Protein AF-A0A5D3J637-F1 (afdb_monomer_lite)

pLDDT: mean 92.64, std 8.77, range [47.84, 98.5]

Secondary structure (DSSP, 8-state):
----EEEEEEES-SSEEP-----SSSSPPPP-SEEEEEES--SSPPTT--EEEEEE----SS--HHHH--

Radius of gyration: 15.49 Å; chains: 1; bounding box: 29×36×41 Å

Organism: Klebsiella pneumoniae (NCBI:txid573)

Sequence (70 aa):
MNTRLFTFAGGETGVWRVVRMDAVAGAPLPGIPRLDVAAGSVSPQPLGTKWLLRGITSNERYVVREEKDR

Foldseek 3Di:
DPQQKKKKWFFADAPDADPDFDDPDDDGQPDGGYIHMDRDDDPPRDPGGRDMDMDGDDDDDDDDPVNVVD

Structure (mmCIF, N/CA/C/O backbone):
data_AF-A0A5D3J637-F1
#
_entry.id   AF-A0A5D3J637-F1
#
loop_
_atom_site.group_PDB
_atom_site.id
_atom_site.type_symbol
_atom_site.label_atom_id
_atom_site.label_alt_id
_atom_site.label_comp_id
_atom_site.label_asym_id
_atom_site.label_entity_id
_atom_site.label_seq_id
_atom_site.pdbx_PDB_ins_code
_atom_site.Cartn_x
_atom_site.Cartn_y
_atom_site.Cartn_z
_atom_site.occupancy
_atom_site.B_iso_or_equiv
_atom_site.auth_seq_id
_atom_site.auth_comp_id
_atom_site.auth_asym_id
_atom_site.auth_atom_id
_atom_site.pdbx_PDB_model_num
ATOM 1 N N . MET A 1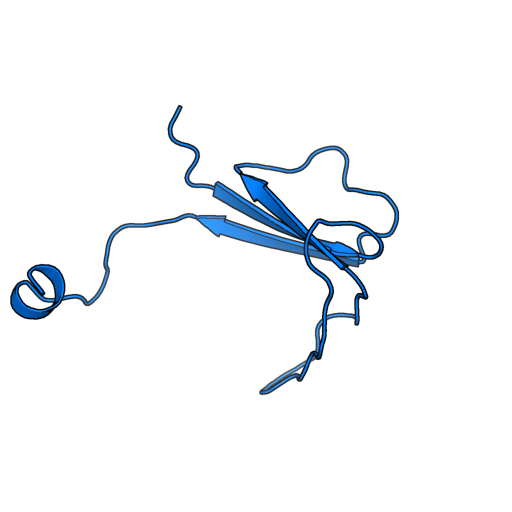 1 ? 9.530 22.909 -2.796 1.00 47.84 1 MET A N 1
ATOM 2 C CA .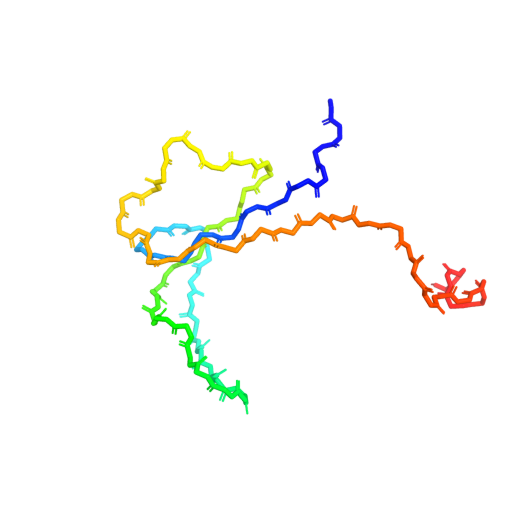 MET A 1 1 ? 10.334 21.721 -2.426 1.00 47.84 1 MET A CA 1
ATOM 3 C C . MET A 1 1 ? 9.675 20.503 -3.045 1.00 47.84 1 MET A C 1
ATOM 5 O O . MET A 1 1 ? 8.490 20.312 -2.822 1.00 47.84 1 MET A O 1
ATOM 9 N N . ASN A 1 2 ? 10.385 19.741 -3.881 1.00 61.84 2 ASN A N 1
ATOM 10 C CA . ASN A 1 2 ? 9.818 18.540 -4.496 1.00 61.84 2 ASN A CA 1
ATOM 11 C C . ASN A 1 2 ? 9.937 17.383 -3.493 1.00 61.84 2 ASN A C 1
ATOM 13 O O . ASN A 1 2 ? 11.013 16.807 -3.321 1.00 61.84 2 ASN A O 1
ATOM 17 N N . THR A 1 3 ? 8.864 17.135 -2.746 1.00 81.44 3 THR A N 1
ATOM 18 C CA . THR A 1 3 ? 8.830 16.097 -1.716 1.00 81.44 3 THR A CA 1
ATOM 19 C C . THR A 1 3 ? 8.807 14.726 -2.383 1.00 81.44 3 THR A C 1
ATOM 21 O O . THR A 1 3 ? 7.827 14.352 -3.014 1.00 81.44 3 THR A O 1
ATOM 24 N N . ARG A 1 4 ? 9.909 13.981 -2.248 1.00 92.06 4 ARG A N 1
ATOM 25 C CA . ARG A 1 4 ? 10.044 12.612 -2.780 1.00 92.06 4 ARG A CA 1
ATOM 26 C C . ARG A 1 4 ? 9.726 11.530 -1.756 1.00 92.06 4 ARG A C 1
ATOM 28 O O . ARG A 1 4 ? 9.559 10.382 -2.143 1.00 92.06 4 ARG A O 1
ATOM 35 N N . LEU A 1 5 ? 9.702 11.884 -0.469 1.00 94.62 5 LEU A N 1
ATOM 36 C CA . LEU A 1 5 ? 9.294 10.995 0.614 1.00 94.62 5 LEU A CA 1
ATOM 37 C C . LEU A 1 5 ? 7.771 10.918 0.639 1.00 94.62 5 LEU A C 1
ATOM 39 O O . LEU A 1 5 ? 7.115 11.951 0.619 1.00 94.62 5 LEU A O 1
ATOM 43 N N . PHE A 1 6 ? 7.222 9.720 0.754 1.00 95.56 6 PHE A N 1
ATOM 44 C CA . PHE A 1 6 ? 5.798 9.490 0.952 1.00 95.56 6 PHE A CA 1
ATOM 45 C C . PHE A 1 6 ? 5.587 8.580 2.153 1.00 95.56 6 PHE A C 1
ATOM 47 O O . PHE A 1 6 ? 6.365 7.648 2.381 1.00 95.56 6 PHE A O 1
ATOM 54 N N . THR A 1 7 ? 4.525 8.858 2.902 1.00 95.31 7 THR A N 1
ATOM 55 C CA . THR A 1 7 ? 4.069 8.033 4.018 1.00 95.31 7 THR A CA 1
ATOM 56 C C . THR A 1 7 ? 2.679 7.493 3.711 1.00 95.31 7 THR A C 1
ATOM 58 O O . THR A 1 7 ? 1.778 8.242 3.338 1.00 95.31 7 THR A O 1
ATOM 61 N N . PHE A 1 8 ? 2.518 6.190 3.907 1.00 95.88 8 PHE A N 1
ATOM 62 C CA . PHE A 1 8 ? 1.269 5.452 3.793 1.00 95.88 8 PHE A CA 1
ATOM 63 C C . PHE A 1 8 ? 0.848 5.036 5.200 1.00 95.88 8 PHE A C 1
ATOM 65 O O . PHE A 1 8 ? 1.553 4.258 5.850 1.00 95.88 8 PHE A O 1
ATOM 72 N N . ALA A 1 9 ? -0.266 5.582 5.682 1.00 95.94 9 ALA A N 1
ATOM 73 C CA . ALA A 1 9 ? -0.763 5.351 7.031 1.00 95.94 9 ALA A CA 1
ATOM 74 C C . ALA A 1 9 ? -2.021 4.492 6.993 1.00 95.94 9 ALA A C 1
ATOM 76 O O . ALA A 1 9 ? -3.073 4.935 6.531 1.00 95.94 9 ALA A O 1
ATOM 77 N N . GLY A 1 10 ? -1.903 3.253 7.466 1.00 96.88 10 GLY A N 1
ATOM 78 C CA . GLY A 1 10 ? -3.044 2.360 7.560 1.00 96.88 10 GLY A CA 1
ATOM 79 C C . GLY A 1 10 ? -3.740 2.495 8.905 1.00 96.88 10 GLY A C 1
ATOM 80 O O . GLY A 1 10 ? -3.107 2.309 9.947 1.00 96.88 10 GLY A O 1
ATOM 81 N N . GLY A 1 11 ? -5.042 2.769 8.901 1.00 96.25 11 GLY A N 1
ATOM 82 C CA . GLY A 1 11 ? -5.809 2.961 10.127 1.00 96.25 11 GLY A CA 1
ATOM 83 C C . GLY A 1 11 ? -7.303 3.134 9.891 1.00 96.25 11 GLY A C 1
ATOM 84 O O . GLY A 1 11 ? -7.881 2.571 8.962 1.00 96.25 11 GLY A O 1
ATOM 85 N N . GLU A 1 12 ? -7.926 3.919 10.764 1.00 96.12 12 GLU A N 1
ATOM 86 C CA . GLU A 1 12 ? -9.370 4.186 10.753 1.00 96.12 12 GLU A CA 1
ATOM 87 C C . GLU A 1 12 ? -9.758 5.383 9.864 1.00 96.12 12 GLU A C 1
ATOM 89 O O . GLU A 1 12 ? -10.932 5.589 9.559 1.00 96.12 12 GLU A O 1
ATOM 94 N N . THR A 1 13 ? -8.778 6.171 9.412 1.00 92.75 13 THR A N 1
ATOM 95 C CA . THR A 1 13 ? -8.970 7.383 8.602 1.00 92.75 13 THR A CA 1
ATOM 96 C C . THR A 1 13 ? -8.104 7.364 7.340 1.00 92.75 13 THR A C 1
ATOM 98 O O . THR A 1 13 ? -7.213 6.531 7.187 1.00 92.75 13 THR A O 1
ATOM 101 N N . GLY A 1 14 ? -8.411 8.254 6.396 1.00 92.81 14 GLY A N 1
ATOM 102 C CA . GLY A 1 14 ? -7.701 8.373 5.122 1.00 92.81 14 GLY A CA 1
ATOM 103 C C . GLY A 1 14 ? -8.648 8.432 3.935 1.00 92.81 14 GLY A C 1
ATOM 104 O O . GLY A 1 14 ? -9.828 8.080 4.045 1.00 92.81 14 GLY A O 1
ATOM 105 N N . VAL A 1 15 ? -8.151 8.910 2.798 1.00 94.75 15 VAL A N 1
ATOM 106 C CA . VAL A 1 15 ? -8.972 9.132 1.596 1.00 94.75 15 VAL A CA 1
ATOM 107 C C . VAL A 1 15 ? -9.349 7.830 0.879 1.00 94.75 15 VAL A C 1
ATOM 109 O O . VAL A 1 15 ? -10.390 7.774 0.224 1.00 94.75 15 VAL A O 1
ATOM 112 N N . TRP A 1 16 ? -8.584 6.753 1.074 1.00 97.56 16 TRP A N 1
ATOM 113 C CA . TRP A 1 16 ? -8.822 5.461 0.428 1.00 97.56 16 TRP A CA 1
ATOM 114 C C . TRP A 1 16 ? -9.569 4.493 1.348 1.00 97.56 16 TRP A 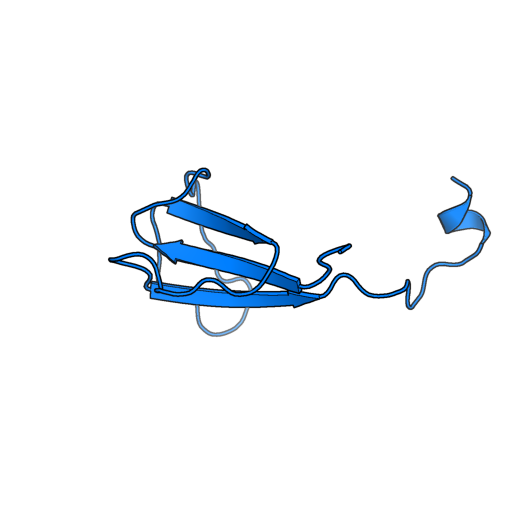C 1
ATOM 116 O O . TRP A 1 16 ? -9.205 4.313 2.511 1.00 97.56 16 TRP A O 1
ATOM 126 N N . ARG A 1 17 ? -10.600 3.822 0.819 1.00 98.19 17 ARG A N 1
ATOM 127 C CA . ARG A 1 17 ? -11.221 2.654 1.464 1.00 98.19 17 ARG A CA 1
ATOM 128 C C . ARG A 1 17 ? -10.455 1.398 1.067 1.00 98.19 17 ARG A C 1
ATOM 130 O O . ARG A 1 17 ? -10.273 1.153 -0.123 1.00 98.19 17 ARG A O 1
ATOM 137 N N . VAL A 1 18 ? -10.090 0.570 2.040 1.00 97.94 18 VAL A N 1
ATOM 138 C CA . VAL A 1 18 ? -9.543 -0.758 1.752 1.00 97.94 18 VAL A CA 1
ATOM 139 C C . VAL A 1 18 ? -10.672 -1.704 1.366 1.00 97.94 18 VAL A C 1
ATOM 141 O O . VAL A 1 18 ? -11.624 -1.885 2.120 1.00 97.94 18 VAL A O 1
ATOM 144 N N . VAL A 1 19 ? -10.566 -2.297 0.177 1.00 98.50 19 VAL A N 1
ATOM 145 C CA . VAL A 1 19 ? -11.531 -3.292 -0.319 1.00 98.50 19 VAL A CA 1
ATOM 146 C C . VAL A 1 19 ? -11.131 -4.704 0.109 1.00 98.50 19 VAL A C 1
ATOM 148 O O . VAL A 1 19 ? -11.988 -5.500 0.479 1.00 98.50 19 VAL A O 1
ATOM 151 N N . ARG A 1 20 ? -9.831 -5.016 0.072 1.00 97.94 20 ARG A N 1
ATOM 152 C CA . ARG A 1 20 ? -9.275 -6.324 0.432 1.00 97.94 20 ARG A CA 1
ATOM 153 C C . ARG A 1 20 ? -7.793 -6.189 0.792 1.00 97.94 20 ARG A C 1
ATOM 155 O O . ARG A 1 20 ? -7.113 -5.319 0.251 1.00 97.94 20 ARG A O 1
ATOM 162 N N . MET A 1 21 ? -7.307 -7.044 1.691 1.00 98.00 21 MET A N 1
ATOM 163 C CA . MET A 1 21 ? -5.884 -7.209 2.009 1.00 98.00 21 MET A CA 1
ATOM 164 C C . MET A 1 21 ? -5.566 -8.700 2.075 1.00 98.00 21 MET A C 1
ATOM 166 O O . MET A 1 21 ? -6.160 -9.410 2.883 1.00 98.00 21 MET A O 1
ATOM 170 N N . ASP A 1 22 ? -4.618 -9.155 1.259 1.00 97.81 22 ASP A N 1
ATOM 171 C CA . ASP A 1 22 ? -4.132 -10.534 1.257 1.00 97.81 22 ASP A CA 1
ATOM 172 C C . ASP A 1 22 ? -2.620 -10.541 1.489 1.00 97.81 22 ASP A C 1
ATOM 174 O O . ASP A 1 22 ?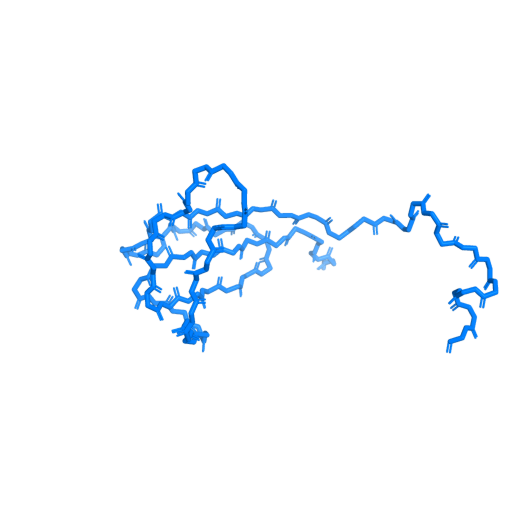 -1.874 -9.829 0.812 1.00 97.81 22 ASP A O 1
ATOM 178 N N . ALA A 1 23 ? -2.151 -11.356 2.433 1.00 97.75 23 ALA A N 1
ATOM 179 C CA . ALA A 1 23 ? -0.725 -11.617 2.577 1.00 97.75 23 ALA A CA 1
ATOM 180 C C . ALA A 1 23 ? -0.309 -12.696 1.575 1.00 97.75 23 ALA A C 1
ATOM 182 O O . ALA A 1 23 ? -0.730 -13.844 1.684 1.00 97.75 23 ALA A O 1
ATOM 183 N N . VAL A 1 24 ? 0.516 -12.317 0.596 1.00 97.50 24 VAL A N 1
ATOM 184 C CA . VAL A 1 24 ? 1.019 -13.243 -0.433 1.00 97.50 24 VAL A CA 1
ATOM 185 C C . VAL A 1 24 ? 2.129 -14.136 0.123 1.00 97.50 24 VAL A C 1
ATOM 187 O O . VAL A 1 24 ? 2.184 -15.323 -0.180 1.00 97.50 24 VAL A O 1
ATOM 190 N N . ALA A 1 25 ? 3.009 -13.573 0.951 1.00 97.75 25 ALA A N 1
ATOM 191 C CA . ALA A 1 25 ? 4.090 -14.296 1.605 1.00 97.75 25 ALA A CA 1
ATOM 192 C C . ALA A 1 25 ? 4.448 -13.628 2.938 1.00 97.75 25 ALA A C 1
ATOM 194 O O . ALA A 1 25 ? 4.426 -12.402 3.052 1.00 97.75 25 ALA A O 1
ATOM 195 N N . GLY A 1 26 ? 4.822 -14.438 3.930 1.00 97.56 26 GLY A N 1
ATOM 196 C CA . GLY A 1 26 ? 5.205 -13.956 5.256 1.00 97.56 26 GLY A CA 1
ATOM 197 C C . GLY A 1 26 ? 4.025 -13.489 6.113 1.00 97.56 26 GLY A C 1
ATOM 198 O O . GLY A 1 26 ? 2.870 -13.840 5.870 1.00 97.56 26 GLY A O 1
ATOM 199 N N . ALA A 1 27 ? 4.336 -12.727 7.163 1.00 97.44 27 ALA A N 1
ATOM 200 C CA . ALA A 1 27 ? 3.338 -12.239 8.108 1.00 97.44 27 ALA A CA 1
ATOM 201 C C . ALA A 1 27 ? 2.492 -11.097 7.504 1.00 97.44 27 ALA A C 1
ATOM 203 O O . ALA A 1 27 ? 3.050 -10.198 6.868 1.00 97.44 27 ALA A O 1
ATOM 204 N N . PRO A 1 28 ? 1.163 -11.086 7.721 1.00 97.31 28 PRO A N 1
ATOM 205 C CA . PRO A 1 28 ? 0.300 -10.010 7.252 1.00 97.31 28 PRO A CA 1
ATOM 206 C C . PRO A 1 28 ? 0.542 -8.708 8.024 1.00 97.31 28 PRO A C 1
ATOM 208 O O . PRO A 1 28 ? 0.871 -8.718 9.212 1.00 97.31 28 PRO A O 1
ATOM 211 N N . LEU A 1 29 ? 0.269 -7.573 7.375 1.00 97.88 29 LEU A N 1
ATOM 212 C CA . LEU A 1 29 ? 0.049 -6.316 8.091 1.00 97.88 29 LEU A CA 1
ATOM 213 C C . LEU A 1 29 ? -1.307 -6.362 8.817 1.00 97.88 29 LEU A C 1
ATOM 215 O O . LEU A 1 29 ? -2.260 -6.928 8.274 1.00 97.88 29 LEU A O 1
ATOM 219 N N . PRO A 1 30 ? -1.440 -5.732 10.000 1.00 97.56 30 PRO A N 1
ATOM 220 C CA . PRO A 1 30 ? -2.733 -5.582 10.656 1.00 97.56 30 PRO A CA 1
ATOM 221 C C . PRO A 1 30 ? -3.784 -4.982 9.711 1.00 97.56 30 PRO A C 1
ATOM 223 O O . PRO A 1 30 ? -3.535 -3.959 9.066 1.00 97.56 30 PRO A O 1
ATOM 226 N N . GLY A 1 31 ? -4.961 -5.610 9.652 1.00 97.56 31 GLY A N 1
ATOM 227 C CA . GLY A 1 31 ? -6.065 -5.167 8.801 1.00 97.56 31 GLY A CA 1
ATOM 228 C C . GLY A 1 31 ? -6.577 -3.777 9.185 1.00 97.56 31 GLY A C 1
ATOM 229 O O . GLY A 1 31 ? -6.710 -3.456 10.372 1.00 97.56 31 GLY A O 1
ATOM 230 N N . ILE A 1 32 ? -6.871 -2.961 8.173 1.00 97.69 32 ILE A N 1
ATOM 231 C CA . ILE A 1 32 ? -7.272 -1.553 8.295 1.00 97.69 32 ILE A CA 1
ATOM 232 C C . ILE A 1 32 ? -8.454 -1.248 7.363 1.00 97.69 32 ILE A C 1
ATOM 234 O O . ILE A 1 32 ? -8.473 -1.740 6.235 1.00 97.69 32 ILE A O 1
ATOM 238 N N . PRO A 1 33 ? -9.440 -0.441 7.785 1.00 97.56 33 PRO A N 1
ATOM 239 C CA . PRO A 1 33 ? -10.545 -0.048 6.908 1.00 97.56 33 PRO A CA 1
ATOM 240 C C . PRO A 1 33 ? -10.205 1.125 5.974 1.00 97.56 33 PRO A C 1
ATOM 242 O O . PRO A 1 33 ? -10.851 1.282 4.928 1.00 97.56 33 PRO A O 1
ATOM 245 N N . ARG A 1 34 ? -9.222 1.966 6.328 1.00 97.38 34 ARG A N 1
ATOM 246 C CA . ARG A 1 34 ? -8.854 3.176 5.580 1.00 97.38 34 ARG A CA 1
ATOM 247 C C . ARG A 1 34 ? -7.339 3.336 5.458 1.00 97.38 34 ARG A C 1
ATOM 249 O O . ARG A 1 34 ? -6.584 2.975 6.357 1.00 97.38 34 ARG A O 1
ATOM 256 N N . LEU A 1 35 ? -6.914 3.890 4.328 1.00 96.56 35 LEU A N 1
ATOM 257 C CA . LEU A 1 35 ? -5.522 4.213 4.041 1.00 96.56 35 LEU A CA 1
ATOM 258 C C . LEU A 1 35 ? -5.406 5.704 3.724 1.00 96.56 35 LEU A C 1
ATOM 260 O O . LEU A 1 35 ? -6.114 6.220 2.852 1.00 96.56 35 LEU A O 1
ATOM 264 N N . ASP A 1 36 ? -4.491 6.375 4.415 1.00 95.06 36 ASP A N 1
ATOM 265 C CA . ASP A 1 36 ? -4.093 7.742 4.109 1.00 95.06 36 ASP A CA 1
ATOM 266 C C . ASP A 1 36 ? -2.725 7.785 3.422 1.00 95.06 36 ASP A C 1
ATOM 268 O O . ASP A 1 36 ? -1.853 6.951 3.688 1.00 95.06 36 ASP A O 1
ATOM 272 N N . VAL A 1 37 ? -2.543 8.750 2.520 1.00 93.69 37 VAL A N 1
ATOM 273 C CA . VAL A 1 37 ? -1.305 8.923 1.749 1.00 93.69 37 VAL A CA 1
ATOM 274 C C . VAL A 1 37 ? -0.890 10.383 1.808 1.00 93.69 37 VAL A C 1
ATOM 276 O O . VAL A 1 37 ? -1.600 11.255 1.314 1.00 93.69 37 VAL A O 1
ATOM 279 N N . ALA A 1 38 ? 0.287 10.641 2.370 1.00 91.75 38 ALA A N 1
ATOM 280 C CA . ALA A 1 38 ? 0.815 11.987 2.533 1.00 91.75 38 ALA A CA 1
ATOM 281 C C . ALA A 1 38 ? 2.202 12.122 1.900 1.00 91.75 38 ALA A C 1
ATOM 283 O O . ALA A 1 38 ? 3.051 11.230 2.006 1.00 91.75 38 ALA A O 1
ATOM 284 N N . ALA A 1 39 ? 2.449 13.274 1.277 1.00 92.62 39 ALA A N 1
ATOM 285 C CA . ALA A 1 39 ? 3.793 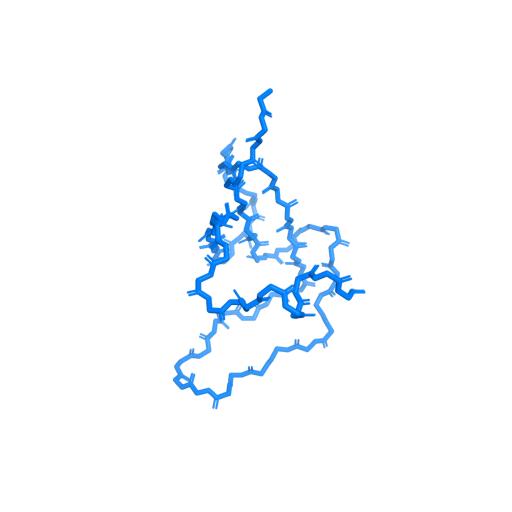13.674 0.894 1.00 92.62 39 ALA A CA 1
ATOM 286 C C . ALA A 1 39 ? 4.568 14.099 2.152 1.00 92.62 39 ALA A C 1
ATOM 288 O O . ALA A 1 39 ? 4.151 14.996 2.882 1.00 92.62 39 ALA A O 1
ATOM 289 N N . GLY A 1 40 ? 5.719 13.478 2.383 1.00 90.06 40 GLY A N 1
ATOM 290 C CA . GLY A 1 40 ? 6.606 13.742 3.511 1.00 90.06 40 GLY A CA 1
ATOM 291 C C . GLY A 1 40 ? 6.349 12.831 4.709 1.00 90.06 40 GLY A C 1
ATOM 292 O O . GLY A 1 40 ? 5.743 11.765 4.597 1.00 90.06 40 GLY A O 1
ATOM 293 N N . SER A 1 41 ? 6.872 13.236 5.864 1.00 83.06 41 SER A N 1
ATOM 294 C CA . SER A 1 41 ? 6.606 12.587 7.149 1.00 83.06 41 SER A CA 1
ATOM 295 C C . SER A 1 41 ? 5.257 13.030 7.705 1.00 83.06 41 SER A C 1
ATOM 297 O O . SER A 1 41 ? 4.960 14.223 7.701 1.00 83.06 41 SER A O 1
ATOM 299 N N . VAL A 1 42 ? 4.489 12.098 8.264 1.00 78.44 42 VAL A N 1
ATOM 300 C CA . VAL A 1 42 ? 3.250 12.420 8.981 1.00 78.44 42 VAL A CA 1
ATOM 301 C C . VAL A 1 42 ? 3.564 12.558 10.469 1.00 78.44 42 VAL A C 1
ATOM 303 O O . VAL A 1 42 ? 4.055 11.615 11.088 1.00 78.44 42 VAL A O 1
ATOM 306 N N . SER A 1 43 ? 3.315 13.743 11.028 1.00 76.69 43 SER A N 1
ATOM 307 C CA . SER A 1 43 ? 3.403 14.018 12.464 1.00 76.69 43 SER A CA 1
ATOM 308 C C . SER A 1 43 ? 2.376 15.095 12.849 1.00 76.69 43 SER A C 1
ATOM 310 O O . SER A 1 43 ? 2.395 16.162 12.232 1.00 76.69 43 SER A O 1
ATOM 312 N N . PRO A 1 44 ? 1.500 14.856 13.845 1.00 75.81 44 PRO A N 1
ATOM 313 C CA . PRO A 1 44 ? 1.361 13.614 14.609 1.00 75.81 44 PRO A CA 1
ATOM 314 C C . PRO A 1 44 ? 0.737 12.479 13.780 1.00 75.81 44 PRO A C 1
ATOM 316 O O . PRO A 1 44 ? 0.073 12.709 12.771 1.00 75.81 44 PRO A O 1
ATOM 319 N N . GLN A 1 45 ? 0.957 11.237 14.215 1.00 78.62 45 GLN A N 1
ATOM 320 C CA . GLN A 1 45 ? 0.322 10.062 13.616 1.00 78.62 45 GLN A CA 1
ATOM 321 C C . GLN A 1 45 ? -1.208 10.144 13.798 1.00 78.62 45 GLN A C 1
ATOM 323 O O . GLN A 1 45 ? -1.659 10.406 14.917 1.00 78.62 45 GLN A O 1
ATOM 328 N N . PRO A 1 46 ? -2.017 9.904 12.746 1.00 78.88 46 PRO A N 1
ATOM 329 C CA . PRO A 1 46 ? -3.470 9.921 12.866 1.00 78.88 46 PRO A CA 1
ATOM 330 C C . PRO A 1 46 ? -3.955 8.910 13.908 1.00 78.88 46 PRO A C 1
ATOM 332 O O . PRO A 1 46 ? -3.435 7.790 13.997 1.00 78.88 46 PRO A O 1
ATOM 335 N N . LEU A 1 47 ? -4.971 9.289 14.685 1.00 81.56 47 LEU A N 1
ATOM 336 C CA . LEU A 1 47 ? -5.572 8.416 15.692 1.00 81.56 47 LEU A CA 1
ATOM 337 C C . LEU A 1 47 ? -6.076 7.116 15.037 1.00 81.56 47 LEU A C 1
ATOM 339 O O . LEU A 1 47 ? -6.693 7.151 13.974 1.00 81.56 47 LEU A O 1
ATOM 343 N N . GLY A 1 48 ? -5.802 5.966 15.657 1.00 89.62 48 GLY A N 1
ATOM 344 C CA . GLY A 1 48 ? -6.190 4.661 15.106 1.00 89.62 48 GLY A CA 1
ATOM 345 C C . GLY A 1 48 ? -5.291 4.142 13.974 1.00 89.62 48 GLY A C 1
ATOM 346 O O . GLY A 1 48 ? -5.606 3.119 13.368 1.00 89.62 48 GLY A O 1
ATOM 347 N N . THR A 1 49 ? -4.165 4.801 13.682 1.00 94.69 49 THR A N 1
ATOM 348 C CA . THR A 1 49 ? -3.152 4.254 12.766 1.00 94.69 49 THR A CA 1
ATOM 349 C C . THR A 1 49 ? -2.513 3.004 13.372 1.00 94.69 49 THR A C 1
ATOM 351 O O . THR A 1 49 ? -1.950 3.062 14.465 1.00 94.69 49 THR A O 1
ATOM 354 N N . LYS A 1 50 ? -2.559 1.889 12.639 1.00 96.06 50 LYS A N 1
ATOM 355 C CA . LYS A 1 50 ? -1.986 0.592 13.031 1.00 96.06 50 LYS A CA 1
ATOM 356 C C . LYS A 1 50 ? -0.561 0.404 12.526 1.00 96.06 50 LYS A C 1
ATOM 358 O O . LYS A 1 50 ? 0.224 -0.292 13.163 1.00 96.06 50 LYS A O 1
ATOM 363 N N . TRP A 1 51 ? -0.229 1.004 11.386 1.00 96.31 51 TRP A N 1
ATOM 364 C CA . TRP A 1 51 ? 1.106 0.940 10.800 1.00 96.31 51 TRP A CA 1
ATOM 365 C C . TRP A 1 51 ? 1.382 2.130 9.877 1.00 96.31 51 TRP A C 1
ATOM 367 O O . TRP A 1 51 ? 0.466 2.743 9.325 1.00 96.31 51 TRP A O 1
ATOM 377 N N . LEU A 1 52 ? 2.672 2.427 9.700 1.00 95.81 52 LEU A N 1
ATOM 378 C CA . LEU A 1 52 ? 3.191 3.440 8.784 1.00 95.81 52 LEU A CA 1
ATOM 379 C C . LEU A 1 52 ? 4.241 2.805 7.870 1.00 95.81 52 LEU A C 1
ATOM 381 O O . LEU A 1 52 ? 5.238 2.266 8.353 1.00 95.81 52 LEU A O 1
ATOM 385 N N . LEU A 1 53 ? 4.053 2.920 6.558 1.00 96.56 53 LEU A N 1
ATOM 386 C CA . LEU A 1 53 ? 5.063 2.563 5.560 1.00 96.56 53 LEU A CA 1
ATOM 387 C C . LEU A 1 53 ? 5.596 3.833 4.904 1.00 96.56 53 LEU A C 1
ATOM 389 O O . LEU A 1 53 ? 4.838 4.763 4.632 1.00 96.56 53 LEU A O 1
ATOM 393 N N . ARG A 1 54 ? 6.906 3.889 4.658 1.00 95.12 54 ARG A N 1
ATOM 394 C CA . ARG A 1 54 ? 7.569 5.061 4.075 1.00 95.12 54 ARG A CA 1
ATOM 395 C C . ARG A 1 54 ? 8.420 4.652 2.889 1.00 95.12 54 ARG A C 1
ATOM 397 O O . ARG A 1 54 ? 9.150 3.669 2.967 1.00 95.12 54 ARG A O 1
ATOM 404 N N . GLY A 1 55 ? 8.341 5.432 1.820 1.00 94.94 55 GLY A N 1
ATOM 405 C CA . GLY A 1 55 ? 9.094 5.203 0.592 1.00 94.94 55 GLY A CA 1
ATOM 406 C C . GLY A 1 55 ? 9.563 6.512 -0.023 1.00 94.94 55 GLY A C 1
ATOM 407 O O . GLY A 1 55 ? 8.976 7.564 0.222 1.00 94.94 55 GLY A O 1
ATOM 408 N N . ILE A 1 56 ? 10.636 6.451 -0.810 1.00 95.25 56 ILE A N 1
ATOM 409 C CA . ILE A 1 56 ? 11.155 7.601 -1.552 1.00 95.25 56 ILE A CA 1
ATOM 410 C C . ILE A 1 56 ? 11.104 7.280 -3.041 1.00 95.25 56 ILE A C 1
ATOM 412 O O . ILE A 1 56 ? 11.647 6.260 -3.466 1.00 95.25 56 ILE A O 1
ATOM 416 N N . THR A 1 57 ? 10.520 8.171 -3.841 1.00 94.56 57 THR A N 1
ATOM 417 C CA . THR A 1 57 ? 10.629 8.086 -5.301 1.00 94.56 57 THR A CA 1
ATOM 418 C C . THR A 1 57 ? 12.084 8.324 -5.703 1.00 94.56 57 THR A C 1
ATOM 420 O O . THR A 1 57 ? 12.629 9.416 -5.514 1.00 94.56 57 THR A O 1
ATOM 423 N N . SER A 1 58 ? 12.730 7.276 -6.211 1.00 93.38 58 SER A N 1
ATOM 424 C CA . SER A 1 58 ? 14.145 7.275 -6.589 1.00 93.38 58 SER A CA 1
ATOM 425 C C . SER A 1 58 ? 14.320 7.306 -8.109 1.00 93.38 58 SER A C 1
ATOM 427 O O . SER A 1 58 ? 13.348 7.349 -8.857 1.00 93.38 58 SER A O 1
ATOM 429 N N . ASN A 1 59 ? 15.570 7.300 -8.567 1.00 94.81 59 ASN A N 1
ATOM 430 C CA . ASN A 1 59 ? 15.881 7.120 -9.979 1.00 94.81 59 ASN A CA 1
ATOM 431 C C . ASN A 1 59 ? 15.576 5.685 -10.441 1.00 94.81 59 ASN A C 1
ATOM 433 O O . ASN A 1 59 ? 15.643 4.740 -9.648 1.00 94.81 59 ASN A O 1
ATOM 437 N N . GLU A 1 60 ? 15.306 5.539 -11.739 1.00 96.31 60 GLU A N 1
ATOM 438 C CA . GLU A 1 60 ? 15.184 4.251 -12.428 1.00 96.31 60 GLU A CA 1
ATOM 439 C C . GLU A 1 60 ? 16.447 3.406 -12.203 1.00 96.31 60 GLU A C 1
ATOM 441 O O . GLU A 1 60 ? 17.565 3.932 -12.187 1.00 96.31 60 GLU A O 1
ATOM 446 N N . ARG A 1 61 ? 16.265 2.099 -11.982 1.00 97.06 61 ARG A N 1
ATOM 447 C CA . ARG A 1 61 ? 17.358 1.169 -11.641 1.00 97.06 61 ARG A CA 1
ATOM 448 C C . ARG A 1 61 ? 17.687 0.167 -12.738 1.00 97.06 61 ARG A C 1
ATOM 450 O O . ARG A 1 61 ? 18.831 -0.256 -12.823 1.00 97.06 61 ARG A O 1
ATOM 457 N N . TYR A 1 62 ? 16.699 -0.183 -13.554 1.00 96.81 62 TYR A N 1
ATOM 458 C CA . TYR A 1 62 ? 16.821 -1.249 -14.551 1.00 96.81 62 TYR A CA 1
ATOM 459 C C . TYR A 1 62 ? 16.278 -0.862 -15.928 1.00 96.81 62 TYR A C 1
ATOM 461 O O . TYR A 1 62 ? 16.502 -1.597 -16.878 1.00 96.81 62 TYR A O 1
ATOM 469 N N . VAL A 1 63 ? 15.584 0.277 -16.027 1.00 97.44 63 VAL A N 1
ATOM 470 C CA . VAL A 1 63 ? 14.924 0.724 -17.259 1.00 97.44 63 VAL A CA 1
ATOM 471 C C . VAL A 1 63 ? 15.974 1.054 -18.318 1.00 97.44 63 VAL A C 1
ATOM 473 O O . VAL A 1 63 ? 16.891 1.838 -18.052 1.00 97.44 63 VAL A O 1
ATOM 476 N N . VAL A 1 64 ? 15.832 0.484 -19.514 1.00 97.50 64 VAL A N 1
ATOM 477 C CA . VAL A 1 64 ? 16.650 0.843 -20.681 1.00 97.50 64 VAL A CA 1
ATOM 478 C C . VAL A 1 64 ? 16.004 1.970 -21.487 1.00 97.50 64 VAL A C 1
ATOM 480 O O . VAL A 1 64 ? 14.830 2.293 -21.329 1.00 97.50 64 VAL A O 1
ATOM 483 N N . ARG A 1 65 ? 16.775 2.601 -22.378 1.00 96.25 65 ARG A N 1
ATOM 484 C CA . ARG A 1 65 ? 16.325 3.786 -23.126 1.00 96.25 65 ARG A CA 1
ATOM 485 C C . ARG A 1 65 ? 15.049 3.542 -23.930 1.00 96.25 65 ARG A C 1
ATOM 487 O O . ARG A 1 65 ? 14.140 4.359 -23.885 1.00 96.25 65 ARG A O 1
ATOM 494 N N . GLU A 1 66 ? 14.982 2.405 -24.609 1.00 97.38 66 GLU A N 1
ATOM 495 C CA . GLU A 1 66 ? 13.826 2.016 -25.418 1.00 97.38 66 GLU A CA 1
ATOM 496 C C . GLU A 1 66 ? 12.554 1.849 -24.576 1.00 97.38 66 GLU A C 1
ATOM 498 O O . GLU A 1 66 ? 11.468 2.166 -25.044 1.00 97.38 66 GLU A O 1
ATOM 503 N N . GLU A 1 67 ? 12.669 1.393 -23.325 1.00 97.25 67 GLU A N 1
ATOM 504 C CA . GLU A 1 67 ? 11.536 1.292 -22.395 1.00 97.25 67 GLU A CA 1
ATOM 505 C C . GLU A 1 67 ? 11.111 2.662 -21.864 1.00 97.25 67 GLU A C 1
ATOM 507 O O . GLU A 1 67 ? 9.931 2.883 -21.616 1.00 97.25 67 GLU A O 1
ATOM 512 N N . LYS A 1 68 ? 12.070 3.577 -21.694 1.00 94.06 68 LYS A N 1
ATOM 513 C CA . LYS A 1 68 ? 11.833 4.928 -21.177 1.00 94.06 68 LYS A CA 1
ATOM 514 C C . LYS A 1 68 ? 11.184 5.866 -22.192 1.00 94.06 68 LYS A C 1
ATOM 516 O O . LYS A 1 68 ? 10.465 6.780 -21.804 1.00 94.06 68 LYS A O 1
ATOM 521 N N . ASP A 1 69 ? 11.499 5.678 -23.467 1.00 95.06 69 ASP A N 1
ATOM 522 C CA . ASP A 1 69 ? 11.056 6.562 -24.546 1.00 95.06 69 ASP A CA 1
AT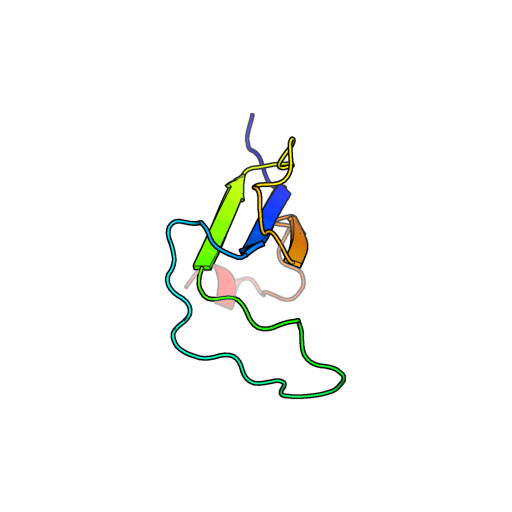OM 523 C C . ASP A 1 69 ? 9.677 6.171 -25.115 1.00 95.06 69 ASP A C 1
ATOM 525 O O . ASP A 1 69 ? 9.174 6.851 -26.010 1.00 95.06 69 ASP A O 1
ATOM 529 N N . ARG A 1 70 ? 9.070 5.089 -24.607 1.00 83.06 70 ARG A N 1
ATOM 530 C CA . ARG A 1 70 ? 7.702 4.652 -24.930 1.00 83.06 70 ARG A CA 1
ATOM 531 C C . ARG A 1 70 ? 6.680 5.239 -23.966 1.00 83.06 70 ARG A C 1
ATOM 533 O O . ARG A 1 70 ? 5.577 5.563 -24.458 1.00 83.06 70 ARG A O 1
#